Protein AF-K9P4G8-F1 (afdb_monomer_lite)

Structure (mmCIF, N/CA/C/O backbone):
data_AF-K9P4G8-F1
#
_entry.id   AF-K9P4G8-F1
#
loop_
_atom_site.group_PDB
_atom_site.id
_atom_site.type_symbol
_atom_site.label_atom_id
_atom_site.label_alt_id
_atom_site.label_comp_id
_atom_site.label_asym_id
_atom_site.label_entity_id
_atom_site.label_seq_id
_atom_site.pdbx_PDB_ins_code
_atom_site.Cartn_x
_atom_site.Cartn_y
_atom_site.Cartn_z
_atom_site.occupancy
_atom_site.B_iso_or_equiv
_atom_site.auth_seq_id
_atom_site.auth_comp_id
_atom_site.auth_asym_id
_atom_site.auth_atom_id
_atom_site.pdbx_PDB_model_num
ATOM 1 N N . MET A 1 1 ? 5.512 34.441 48.818 1.00 41.75 1 MET A N 1
ATOM 2 C CA . MET A 1 1 ? 4.670 34.665 47.628 1.00 41.75 1 MET A CA 1
ATOM 3 C C . MET A 1 1 ? 5.306 33.904 46.486 1.00 41.75 1 MET A C 1
ATOM 5 O O . MET A 1 1 ? 6.494 34.060 46.250 1.00 41.75 1 MET A O 1
ATOM 9 N N . THR A 1 2 ? 4.540 32.975 45.936 1.00 54.78 2 THR A N 1
ATOM 10 C CA . THR A 1 2 ? 4.864 32.065 44.836 1.00 54.78 2 THR A CA 1
ATOM 11 C C . THR A 1 2 ? 4.968 32.819 43.514 1.00 54.78 2 THR A C 1
ATOM 13 O O . THR A 1 2 ? 4.083 33.623 43.243 1.00 54.78 2 THR A O 1
ATOM 16 N N . ASP A 1 3 ? 5.937 32.483 42.666 1.00 40.62 3 ASP A N 1
ATOM 17 C CA . ASP A 1 3 ? 5.646 32.342 41.236 1.00 40.62 3 ASP A CA 1
ATOM 18 C C . ASP A 1 3 ? 6.563 31.274 40.628 1.00 40.62 3 ASP A C 1
ATOM 20 O O . ASP A 1 3 ? 7.780 31.429 40.511 1.00 40.62 3 ASP A O 1
ATOM 24 N N . SER A 1 4 ? 5.937 30.138 40.344 1.00 52.09 4 SER A N 1
ATOM 25 C CA . SER A 1 4 ? 6.472 29.034 39.572 1.00 52.09 4 SER A CA 1
ATOM 26 C C . SER A 1 4 ? 6.213 29.335 38.103 1.00 52.09 4 SER A C 1
ATOM 28 O O . SER A 1 4 ? 5.083 29.202 37.648 1.00 52.09 4 SER A O 1
ATOM 30 N N . SER A 1 5 ? 7.254 29.631 37.333 1.00 47.75 5 SER A N 1
ATOM 31 C CA . SER A 1 5 ? 7.179 29.581 35.871 1.00 47.75 5 SER A CA 1
ATOM 32 C C . SER A 1 5 ? 7.896 28.327 35.368 1.00 47.75 5 SER A C 1
ATOM 34 O O . SER A 1 5 ? 8.987 28.377 34.812 1.00 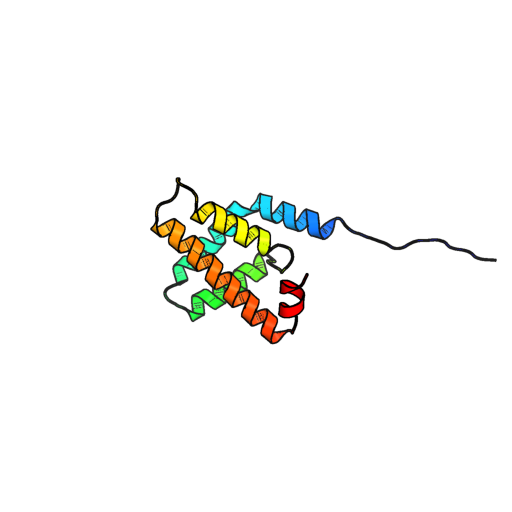47.75 5 SER A O 1
ATOM 36 N N . MET A 1 6 ? 7.274 27.172 35.617 1.00 51.28 6 MET A N 1
ATOM 37 C CA . MET A 1 6 ? 7.457 25.991 34.775 1.00 51.28 6 MET A CA 1
ATOM 38 C C . MET A 1 6 ? 6.573 26.191 33.544 1.00 51.28 6 MET A C 1
ATOM 40 O O . MET A 1 6 ? 5.363 26.348 33.687 1.00 51.28 6 MET A O 1
ATOM 44 N N . THR A 1 7 ? 7.155 26.152 32.348 1.00 54.56 7 THR A N 1
ATOM 45 C CA . THR A 1 7 ? 6.423 25.979 31.087 1.00 54.56 7 THR A CA 1
ATOM 46 C C . THR A 1 7 ? 6.537 24.523 30.606 1.00 54.56 7 THR A C 1
ATOM 48 O O . THR A 1 7 ? 7.626 24.051 30.285 1.00 54.56 7 THR A O 1
ATOM 51 N N . PRO A 1 8 ? 5.403 23.800 30.586 1.00 59.66 8 PRO A N 1
ATOM 52 C CA . PRO A 1 8 ? 5.167 22.465 30.066 1.00 59.66 8 PRO A CA 1
ATOM 53 C C . PRO A 1 8 ? 5.454 21.891 28.693 1.00 59.66 8 PRO A C 1
ATOM 55 O O . PRO A 1 8 ? 4.879 20.831 28.501 1.00 59.66 8 PRO A O 1
ATOM 58 N N . SER A 1 9 ? 6.059 22.498 27.671 1.00 45.94 9 SER A N 1
ATOM 59 C CA . SER A 1 9 ? 5.668 22.010 26.319 1.00 45.94 9 SER A CA 1
ATOM 60 C C . SER A 1 9 ? 6.647 22.394 25.211 1.00 45.94 9 SER A C 1
ATOM 62 O O . SER A 1 9 ? 7.042 23.547 25.132 1.00 45.94 9 SER A O 1
ATOM 64 N N . GLU A 1 10 ? 7.109 21.504 24.322 1.00 41.59 10 GLU A N 1
ATOM 65 C CA . GLU A 1 10 ? 6.445 20.343 23.699 1.00 41.59 10 GLU A CA 1
ATOM 66 C C . GLU A 1 10 ? 7.429 19.190 23.376 1.00 41.59 10 GLU A C 1
ATOM 68 O O . GLU A 1 10 ? 8.576 19.456 23.007 1.00 41.59 10 GLU A O 1
ATOM 73 N N . PRO A 1 11 ? 6.998 17.911 23.357 1.00 44.81 11 PRO A N 1
ATOM 74 C CA . PRO A 1 11 ? 7.744 16.849 22.689 1.00 44.81 11 PRO A CA 1
ATOM 75 C C . PRO A 1 11 ? 7.474 16.915 21.175 1.00 44.81 11 PRO A C 1
ATOM 77 O O . PRO A 1 11 ? 6.683 16.151 20.629 1.00 44.81 11 PRO A O 1
ATOM 80 N N . ARG A 1 12 ? 8.135 17.837 20.464 1.00 46.44 12 ARG A N 1
ATOM 81 C CA . ARG A 1 12 ? 8.052 17.949 18.987 1.00 46.44 12 ARG A CA 1
ATOM 82 C C . ARG A 1 12 ? 8.806 16.851 18.225 1.00 46.44 12 ARG A C 1
ATOM 84 O O . ARG A 1 12 ? 8.858 16.860 17.000 1.00 46.44 12 ARG A O 1
ATOM 91 N N . THR A 1 13 ? 9.402 15.904 18.934 1.00 45.06 13 THR A N 1
ATOM 92 C CA . THR A 1 13 ? 10.338 14.922 18.380 1.00 45.06 13 THR A CA 1
ATOM 93 C C . THR A 1 13 ? 9.671 13.619 17.946 1.00 45.06 13 THR A C 1
ATOM 95 O O . THR A 1 13 ? 10.182 12.957 17.048 1.00 45.06 13 THR A O 1
ATOM 98 N N . SER A 1 14 ? 8.521 13.249 18.519 1.00 46.94 14 SER A N 1
ATOM 99 C CA . SER A 1 14 ? 7.935 11.917 18.306 1.00 46.94 14 SER A CA 1
ATOM 100 C C . SER A 1 14 ? 7.403 11.700 16.886 1.00 46.94 14 SER A C 1
ATOM 102 O O . SER A 1 14 ? 7.660 10.652 16.306 1.00 46.94 14 SER A O 1
ATOM 104 N N . GLY A 1 15 ? 6.726 12.687 16.286 1.00 42.50 15 GLY A N 1
ATOM 105 C CA . GLY A 1 15 ? 6.182 12.556 14.925 1.00 42.50 15 GLY A CA 1
ATOM 106 C C . GLY A 1 15 ? 7.266 12.470 13.842 1.00 42.50 15 GLY A C 1
ATOM 107 O O . GLY A 1 15 ? 7.189 11.629 12.951 1.00 42.50 15 GLY A O 1
ATOM 108 N N . ALA A 1 16 ? 8.321 13.284 13.958 1.00 44.16 16 ALA A N 1
ATOM 109 C CA . ALA A 1 16 ? 9.439 13.288 13.012 1.00 44.16 16 ALA A CA 1
ATOM 110 C C . ALA A 1 16 ? 10.311 12.024 13.123 1.00 44.16 16 ALA A C 1
ATOM 112 O O . ALA A 1 16 ? 10.728 11.483 12.104 1.00 44.16 16 ALA A O 1
ATOM 113 N N . LEU A 1 17 ? 10.535 11.511 14.342 1.00 43.34 17 LEU A N 1
ATOM 114 C CA . LEU A 1 17 ? 11.247 10.245 14.566 1.00 43.34 17 LEU A CA 1
ATOM 115 C C . LEU A 1 17 ? 10.466 9.036 14.026 1.00 43.34 17 LEU A C 1
ATOM 117 O O . LEU A 1 17 ? 11.076 8.116 13.488 1.00 43.34 17 LEU A O 1
ATOM 121 N N . LEU A 1 18 ? 9.130 9.047 14.120 1.00 49.34 18 LEU A N 1
ATOM 122 C CA . LEU A 1 18 ? 8.276 7.994 13.556 1.00 49.34 18 LEU A CA 1
ATOM 123 C C . LEU A 1 18 ? 8.212 8.059 12.024 1.00 49.34 18 LEU A C 1
ATOM 125 O O . LEU A 1 18 ? 8.261 7.017 11.375 1.00 49.34 18 LEU A O 1
ATOM 129 N N . ALA A 1 19 ? 8.155 9.258 11.435 1.00 50.62 19 ALA A N 1
ATOM 130 C CA . ALA A 1 19 ? 8.241 9.436 9.985 1.00 50.62 19 ALA A CA 1
ATOM 131 C C . ALA A 1 19 ? 9.615 9.008 9.437 1.00 50.62 19 ALA A C 1
ATOM 133 O O . ALA A 1 19 ? 9.675 8.328 8.415 1.00 50.62 19 ALA A O 1
ATOM 134 N N . GLN A 1 20 ? 10.703 9.334 10.145 1.00 53.59 20 GLN A N 1
ATOM 135 C CA . GLN A 1 20 ? 12.057 8.910 9.785 1.00 53.59 20 GLN A CA 1
ATOM 136 C C . GLN A 1 20 ? 12.221 7.391 9.903 1.00 53.59 20 GLN A C 1
ATOM 138 O O . GLN A 1 20 ? 12.663 6.754 8.955 1.00 53.59 20 GLN A O 1
ATOM 143 N N . GLY A 1 21 ? 11.758 6.785 11.002 1.00 62.66 21 GLY A N 1
ATOM 144 C CA . GLY A 1 21 ? 11.766 5.331 11.166 1.00 62.66 21 GLY A CA 1
ATOM 145 C C . GLY A 1 21 ? 10.946 4.600 10.097 1.00 62.66 21 GLY A C 1
ATOM 146 O O . GLY A 1 21 ? 11.262 3.466 9.753 1.00 62.66 21 GLY A O 1
ATOM 147 N N . LEU A 1 22 ? 9.925 5.240 9.526 1.00 64.19 22 LEU A N 1
ATOM 148 C CA . LEU A 1 22 ? 9.125 4.674 8.442 1.00 64.19 22 LEU A CA 1
ATOM 149 C C . LEU A 1 22 ? 9.821 4.771 7.079 1.00 64.19 22 LEU A C 1
ATOM 151 O O . LEU A 1 22 ? 9.714 3.844 6.283 1.00 64.19 22 LEU A O 1
ATOM 155 N N . ILE A 1 23 ? 10.569 5.850 6.832 1.00 63.81 23 ILE A N 1
ATOM 156 C CA . ILE A 1 23 ? 11.450 5.981 5.661 1.00 63.81 23 ILE A CA 1
ATOM 157 C C . ILE A 1 23 ? 12.586 4.954 5.744 1.00 63.81 23 ILE A C 1
ATOM 159 O O . ILE A 1 23 ? 12.849 4.243 4.776 1.00 63.81 23 ILE A O 1
ATOM 163 N N . ASP A 1 24 ? 13.203 4.812 6.916 1.00 68.25 24 ASP A N 1
ATOM 164 C CA . ASP A 1 24 ? 14.316 3.886 7.137 1.00 68.25 24 ASP A CA 1
ATOM 165 C C . ASP A 1 24 ? 13.874 2.413 7.004 1.00 68.25 24 ASP A C 1
ATOM 167 O O . ASP A 1 24 ? 14.657 1.558 6.590 1.00 68.25 24 ASP A O 1
ATOM 171 N N . ASN A 1 25 ? 12.600 2.113 7.296 1.00 74.25 25 ASN A N 1
ATOM 172 C CA . ASN A 1 25 ? 12.005 0.775 7.177 1.00 74.25 25 ASN A CA 1
ATOM 173 C C . ASN A 1 25 ? 11.092 0.603 5.954 1.00 74.25 25 ASN A C 1
ATOM 175 O O . ASN A 1 25 ? 10.416 -0.422 5.827 1.00 74.25 25 ASN A O 1
ATOM 179 N N . LEU A 1 26 ? 11.076 1.570 5.034 1.00 76.12 26 LEU A N 1
ATOM 180 C CA . LEU A 1 26 ? 10.205 1.553 3.860 1.00 76.12 26 LEU A CA 1
ATOM 181 C C . LEU A 1 26 ? 10.332 0.250 3.047 1.00 76.12 26 LEU A C 1
ATOM 183 O O . LEU A 1 26 ? 9.290 -0.303 2.691 1.00 76.12 26 LEU A O 1
ATOM 187 N N . PRO A 1 27 ? 11.539 -0.314 2.808 1.00 79.44 27 PRO A N 1
ATOM 188 C CA . PRO A 1 27 ? 11.673 -1.588 2.098 1.00 79.44 27 PRO A CA 1
ATOM 189 C C . PRO A 1 27 ? 10.930 -2.744 2.783 1.00 79.44 27 PRO A C 1
ATOM 191 O O . PRO A 1 27 ? 10.190 -3.473 2.129 1.00 79.44 27 PRO A O 1
ATOM 194 N N . VAL A 1 28 ? 11.052 -2.860 4.110 1.00 81.06 28 VAL A N 1
ATOM 195 C CA . VAL A 1 28 ? 10.388 -3.908 4.907 1.00 81.06 28 VAL A CA 1
ATOM 196 C C . VAL A 1 28 ? 8.869 -3.744 4.864 1.00 81.06 28 VAL A C 1
ATOM 198 O O . VAL A 1 28 ? 8.132 -4.719 4.723 1.00 81.06 28 VAL A O 1
ATOM 201 N N . ILE A 1 29 ? 8.390 -2.501 4.940 1.00 79.75 29 ILE A N 1
ATOM 202 C CA . ILE A 1 29 ? 6.963 -2.177 4.837 1.00 79.75 29 ILE A CA 1
ATOM 203 C C . ILE A 1 29 ? 6.426 -2.565 3.459 1.00 79.75 29 ILE A C 1
ATOM 205 O O . ILE A 1 29 ? 5.378 -3.202 3.359 1.00 79.75 29 ILE A O 1
ATOM 209 N N . ILE A 1 30 ? 7.150 -2.212 2.396 1.00 81.31 30 ILE A N 1
ATOM 210 C CA . ILE A 1 30 ? 6.776 -2.541 1.020 1.00 81.31 30 ILE A CA 1
ATOM 211 C C . ILE A 1 30 ? 6.721 -4.054 0.819 1.00 81.31 30 ILE A C 1
ATOM 213 O O . ILE A 1 30 ? 5.762 -4.545 0.226 1.00 81.31 30 ILE A O 1
ATOM 217 N N . ASP A 1 31 ? 7.698 -4.803 1.326 1.00 84.00 31 ASP A N 1
ATOM 218 C CA . ASP A 1 31 ? 7.704 -6.259 1.196 1.00 84.00 31 ASP A CA 1
ATOM 219 C C . ASP A 1 31 ? 6.541 -6.901 1.963 1.00 84.00 31 ASP A C 1
ATOM 221 O O . ASP A 1 31 ? 5.813 -7.720 1.397 1.00 84.00 31 ASP A O 1
ATOM 225 N N . GLY A 1 32 ? 6.248 -6.432 3.180 1.00 83.56 32 GLY A N 1
ATOM 226 C CA . GLY A 1 32 ? 5.061 -6.863 3.924 1.00 83.56 32 GLY A CA 1
ATOM 227 C C . GLY A 1 32 ? 3.741 -6.551 3.203 1.00 83.56 32 GLY A C 1
ATOM 228 O O . GLY A 1 32 ? 2.783 -7.321 3.294 1.00 83.56 32 GLY A O 1
ATOM 229 N N . LEU A 1 33 ? 3.672 -5.452 2.445 1.00 84.38 33 LEU A N 1
ATOM 230 C CA . LEU A 1 33 ? 2.511 -5.125 1.613 1.00 84.38 33 LEU A CA 1
ATOM 231 C C . LEU A 1 33 ? 2.414 -6.021 0.369 1.00 84.38 33 LEU A C 1
ATOM 233 O O . LEU A 1 33 ? 1.309 -6.430 0.006 1.00 84.38 33 LEU A O 1
ATOM 237 N N . LYS A 1 34 ? 3.536 -6.374 -0.270 1.00 85.56 34 LYS A N 1
ATOM 238 C CA . LYS A 1 34 ? 3.554 -7.324 -1.400 1.00 85.56 34 LYS A CA 1
ATOM 239 C C . LYS A 1 34 ? 3.007 -8.691 -0.993 1.00 85.56 34 LYS A C 1
ATOM 241 O O . LYS A 1 34 ? 2.218 -9.274 -1.737 1.00 85.56 34 LYS A O 1
ATOM 246 N N . GLU A 1 35 ? 3.365 -9.175 0.196 1.00 87.69 35 GLU A N 1
ATOM 247 C CA . GLU A 1 35 ? 2.813 -10.419 0.750 1.00 87.69 35 GLU A CA 1
ATOM 248 C C . GLU A 1 35 ? 1.287 -10.351 0.879 1.00 87.69 35 GLU A C 1
ATOM 250 O O . GLU A 1 35 ? 0.580 -11.274 0.473 1.00 87.69 35 GLU A O 1
ATOM 255 N N . VAL A 1 36 ? 0.757 -9.230 1.377 1.00 87.69 36 VAL A N 1
ATOM 256 C CA . VAL A 1 36 ? -0.693 -9.007 1.469 1.00 87.69 36 VAL A CA 1
ATOM 257 C C . VAL A 1 36 ? -1.334 -8.974 0.079 1.00 87.69 36 VAL A C 1
ATOM 259 O O . VAL A 1 36 ? -2.396 -9.562 -0.129 1.00 87.69 36 VAL A O 1
ATOM 262 N N . TYR A 1 37 ? -0.686 -8.347 -0.903 1.00 87.06 37 TYR A N 1
ATOM 263 C CA . TYR A 1 37 ? -1.178 -8.258 -2.280 1.00 87.06 37 TYR A CA 1
ATOM 264 C C . TYR A 1 37 ? -1.274 -9.612 -2.998 1.00 87.06 37 TYR A C 1
ATOM 266 O O . TYR A 1 37 ? -2.072 -9.766 -3.930 1.00 87.06 37 TYR A O 1
ATOM 274 N N . ALA A 1 38 ? -0.579 -10.649 -2.524 1.00 88.81 38 ALA A N 1
ATOM 275 C CA . ALA A 1 38 ? -0.811 -12.017 -2.992 1.00 88.81 38 ALA A CA 1
ATOM 276 C C . ALA A 1 38 ? -2.280 -12.460 -2.801 1.00 88.81 38 ALA A C 1
ATOM 278 O O . ALA A 1 38 ? -2.786 -13.294 -3.554 1.00 88.81 38 ALA A O 1
ATOM 279 N N . LEU A 1 39 ? -3.000 -11.854 -1.849 1.00 88.38 39 LEU A N 1
ATOM 280 C CA . LEU A 1 39 ? -4.413 -12.116 -1.578 1.00 88.38 39 LEU A CA 1
ATOM 281 C C . LEU A 1 39 ? -5.383 -11.280 -2.427 1.00 88.38 39 LEU A C 1
ATOM 283 O O . LEU A 1 39 ? -6.589 -11.463 -2.278 1.00 88.38 39 LEU A O 1
ATOM 287 N N . ARG A 1 40 ? -4.913 -10.399 -3.327 1.00 86.00 40 ARG A N 1
ATOM 288 C CA . ARG A 1 40 ? -5.741 -9.415 -4.067 1.00 86.00 40 ARG A CA 1
ATOM 289 C C . ARG A 1 40 ? -6.978 -9.987 -4.766 1.00 86.00 40 ARG A C 1
ATOM 291 O O . ARG A 1 40 ? -8.003 -9.321 -4.873 1.00 86.00 40 ARG A O 1
ATOM 298 N N . THR A 1 41 ? -6.909 -11.238 -5.223 1.00 89.38 41 THR A N 1
ATOM 299 C CA . THR A 1 41 ? -8.026 -11.924 -5.895 1.00 89.38 41 THR A CA 1
ATOM 300 C C . THR A 1 41 ? -9.180 -12.235 -4.937 1.00 89.38 41 THR A C 1
ATOM 302 O O . THR A 1 41 ? -10.324 -12.389 -5.362 1.00 89.38 41 THR A O 1
ATOM 305 N N . LYS A 1 42 ? -8.910 -12.267 -3.628 1.00 88.88 42 LYS A N 1
ATOM 306 C CA . LYS A 1 42 ? -9.865 -12.498 -2.542 1.00 88.88 42 LYS A CA 1
ATOM 307 C C . LYS A 1 42 ? -10.186 -11.175 -1.846 1.00 88.88 42 LYS A C 1
ATOM 309 O O . LYS A 1 42 ? -9.774 -10.958 -0.711 1.00 88.88 42 LYS A O 1
ATOM 314 N N . LYS A 1 43 ? -10.944 -10.301 -2.521 1.00 83.38 43 LYS A N 1
ATOM 315 C CA . LYS A 1 43 ? -11.237 -8.906 -2.113 1.00 83.38 43 LYS A CA 1
ATOM 316 C C . LYS A 1 43 ? -11.398 -8.682 -0.598 1.00 83.38 43 LYS A C 1
ATOM 318 O O . LYS A 1 43 ? -10.707 -7.835 -0.048 1.00 83.38 43 LYS A O 1
ATOM 323 N N . GLN A 1 44 ? -12.267 -9.437 0.084 1.00 83.69 44 GLN A N 1
ATOM 324 C CA . GLN A 1 44 ? -12.478 -9.281 1.535 1.00 83.69 44 GLN A CA 1
ATOM 325 C C . GLN A 1 44 ? -11.255 -9.686 2.370 1.00 83.69 44 GLN A C 1
ATOM 327 O O . GLN A 1 44 ? -10.866 -8.953 3.273 1.00 83.69 44 GLN A O 1
ATOM 332 N N . ALA A 1 45 ? -10.628 -10.825 2.059 1.00 87.12 45 ALA A N 1
ATOM 333 C CA . ALA A 1 45 ? -9.434 -11.288 2.767 1.00 87.12 45 ALA A CA 1
ATOM 334 C C . ALA A 1 45 ? -8.250 -10.335 2.555 1.00 87.12 45 ALA A C 1
ATOM 336 O O . ALA A 1 45 ? -7.512 -10.057 3.493 1.00 87.12 45 ALA A O 1
ATOM 337 N N . PHE A 1 46 ? -8.112 -9.796 1.342 1.00 87.81 46 PHE A N 1
ATOM 338 C CA . PHE A 1 46 ? -7.128 -8.771 1.024 1.00 87.81 46 PHE A CA 1
ATOM 339 C C . PHE A 1 46 ? -7.340 -7.501 1.852 1.00 87.81 46 PHE A C 1
ATOM 341 O O . PHE A 1 46 ? -6.407 -7.047 2.502 1.00 87.81 46 PHE A O 1
ATOM 348 N N . GLN A 1 47 ? -8.564 -6.967 1.888 1.00 85.81 47 GLN A N 1
ATOM 349 C CA . GLN A 1 47 ? -8.880 -5.765 2.668 1.00 85.81 47 GLN A CA 1
ATOM 350 C C . GLN A 1 47 ? -8.628 -5.971 4.168 1.00 85.81 47 GLN A C 1
ATOM 352 O O . GLN A 1 47 ? -7.993 -5.134 4.805 1.00 85.81 47 GLN A O 1
ATOM 357 N N . ALA A 1 48 ? -9.040 -7.114 4.725 1.00 87.56 48 ALA A N 1
ATOM 358 C CA . ALA A 1 48 ? -8.796 -7.439 6.130 1.00 87.56 48 ALA A CA 1
ATOM 359 C C . ALA A 1 48 ? -7.296 -7.578 6.451 1.00 87.56 48 ALA A C 1
ATOM 361 O O . ALA A 1 48 ? -6.819 -7.029 7.445 1.00 87.56 48 ALA A O 1
ATOM 362 N N . ALA A 1 49 ? -6.535 -8.269 5.596 1.00 87.06 49 ALA A N 1
ATOM 363 C CA . ALA A 1 49 ? -5.093 -8.431 5.766 1.00 87.06 49 ALA A CA 1
ATOM 364 C C . ALA A 1 49 ? -4.343 -7.097 5.616 1.00 87.06 49 ALA A C 1
ATOM 366 O O . ALA A 1 49 ? -3.452 -6.805 6.411 1.00 87.06 49 ALA A O 1
ATOM 367 N N . LEU A 1 50 ? -4.744 -6.258 4.655 1.00 87.88 50 LEU A N 1
ATOM 368 C CA . LEU A 1 50 ? -4.196 -4.915 4.464 1.00 87.88 50 LEU A CA 1
ATOM 369 C C . LEU A 1 50 ? -4.464 -4.038 5.689 1.00 87.88 50 LEU A C 1
ATOM 371 O O . LEU A 1 50 ? -3.558 -3.374 6.186 1.00 87.88 50 LEU A O 1
ATOM 375 N N . GLN A 1 51 ? -5.680 -4.099 6.233 1.00 87.12 51 GLN A N 1
ATOM 376 C CA . GLN A 1 51 ? -6.043 -3.382 7.449 1.00 87.12 51 GLN A CA 1
ATOM 377 C C . GLN A 1 51 ? -5.215 -3.825 8.662 1.00 87.12 51 GLN A C 1
ATOM 379 O O . GLN A 1 51 ? -4.736 -2.962 9.403 1.00 87.12 51 GLN A O 1
ATOM 384 N N . SER A 1 52 ? -5.052 -5.140 8.862 1.00 85.31 52 SER A N 1
ATOM 385 C CA . SER A 1 52 ? -4.232 -5.704 9.948 1.00 85.31 52 SER A CA 1
ATOM 386 C C . SER A 1 52 ? -2.785 -5.258 9.813 1.00 85.31 52 SER A C 1
ATOM 388 O O . SER A 1 52 ? -2.213 -4.717 10.756 1.00 85.31 52 SER A O 1
ATOM 390 N N . ARG A 1 53 ? -2.216 -5.378 8.609 1.00 84.44 53 ARG A N 1
ATOM 391 C CA . ARG A 1 53 ? -0.825 -5.012 8.354 1.00 84.44 53 ARG A CA 1
ATOM 392 C C . ARG A 1 53 ? -0.575 -3.523 8.580 1.00 84.44 53 ARG A C 1
ATOM 394 O O . ARG A 1 53 ? 0.407 -3.165 9.219 1.00 84.44 53 ARG A O 1
ATOM 401 N N . CYS A 1 54 ? -1.473 -2.649 8.124 1.00 84.06 54 CYS A N 1
ATOM 402 C CA . CYS A 1 54 ? -1.377 -1.218 8.415 1.00 84.06 54 CYS A CA 1
ATOM 403 C C . CYS A 1 54 ? -1.458 -0.920 9.920 1.00 84.06 54 CYS A C 1
ATOM 405 O O . CYS A 1 54 ? -0.795 0.002 10.380 1.00 84.06 54 CYS A O 1
ATOM 407 N N . ALA A 1 55 ? -2.248 -1.675 10.691 1.00 83.56 55 ALA A N 1
ATOM 408 C CA . ALA A 1 55 ? -2.323 -1.509 12.142 1.00 83.56 55 ALA A CA 1
ATOM 409 C C . ALA A 1 55 ? -1.042 -1.987 12.852 1.00 83.56 55 ALA A C 1
ATOM 411 O O . ALA A 1 55 ? -0.525 -1.273 13.707 1.00 83.56 55 ALA A O 1
ATOM 412 N N . GLU A 1 56 ? -0.504 -3.147 12.464 1.00 81.19 56 GLU A N 1
ATOM 413 C CA . GLU A 1 56 ? 0.762 -3.693 12.980 1.00 81.19 56 GLU A CA 1
ATOM 414 C C . GLU A 1 56 ? 1.938 -2.747 12.727 1.00 81.19 56 GLU A C 1
ATOM 416 O O . GLU A 1 56 ? 2.749 -2.505 13.616 1.00 81.19 56 GLU A O 1
ATOM 421 N N . LEU A 1 57 ? 1.993 -2.170 11.525 1.00 79.00 57 LEU A N 1
ATOM 422 C CA . LEU A 1 57 ? 3.009 -1.198 11.122 1.00 79.00 57 LEU A CA 1
ATOM 423 C C . LEU A 1 57 ? 2.718 0.225 11.626 1.00 79.00 57 LEU A C 1
ATOM 425 O O . LEU A 1 57 ? 3.455 1.151 11.298 1.00 79.00 57 LEU A O 1
ATOM 429 N N . GLN A 1 58 ? 1.637 0.412 12.393 1.00 78.62 58 GLN A N 1
ATOM 430 C CA . GLN A 1 58 ? 1.204 1.703 12.934 1.00 78.62 58 GLN A CA 1
ATOM 431 C C . GLN A 1 58 ? 1.094 2.807 11.865 1.00 78.62 58 GLN A C 1
ATOM 433 O O . GLN A 1 58 ? 1.394 3.981 12.112 1.00 78.62 58 GLN A O 1
ATOM 438 N N . ILE A 1 59 ? 0.634 2.438 10.666 1.00 81.12 59 ILE A N 1
ATOM 439 C CA . ILE A 1 59 ? 0.369 3.391 9.589 1.00 81.12 59 ILE A CA 1
ATOM 440 C C . ILE A 1 59 ? -0.830 4.253 9.993 1.00 81.12 59 ILE A C 1
ATOM 442 O O . ILE A 1 59 ? -1.932 3.754 10.244 1.00 81.12 59 ILE A O 1
ATOM 446 N N . ASN A 1 60 ? -0.608 5.558 10.057 1.00 77.19 60 ASN A N 1
ATOM 447 C CA . ASN A 1 60 ? -1.562 6.574 10.474 1.00 77.19 60 ASN A CA 1
ATOM 448 C C . ASN A 1 60 ? -1.481 7.785 9.531 1.00 77.19 60 ASN A C 1
ATOM 450 O O . ASN A 1 60 ? -0.686 7.807 8.595 1.00 77.19 60 ASN A O 1
ATOM 454 N N . SER A 1 61 ? -2.305 8.804 9.764 1.00 74.56 61 SER A N 1
ATOM 455 C CA . SER A 1 61 ? -2.343 10.008 8.925 1.00 74.56 61 SER A CA 1
ATOM 456 C C . SER A 1 61 ? -0.983 10.698 8.765 1.00 74.56 61 SER A C 1
ATOM 458 O O . SER A 1 61 ? -0.678 11.196 7.686 1.00 74.56 61 SER A O 1
ATOM 460 N N . GLN A 1 62 ? -0.139 10.697 9.797 1.00 75.31 62 GLN A N 1
ATOM 461 C CA . GLN A 1 62 ? 1.147 11.398 9.783 1.00 75.31 62 GLN A CA 1
ATO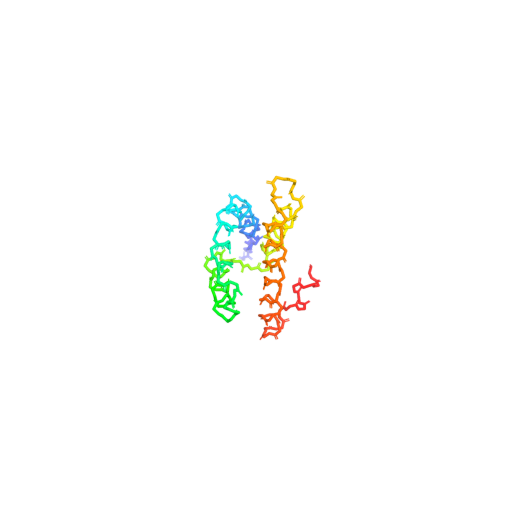M 462 C C . GLN A 1 62 ? 2.180 10.730 8.870 1.00 75.31 62 GLN A C 1
ATOM 464 O O . GLN A 1 62 ? 3.068 11.408 8.365 1.00 75.31 62 GLN A O 1
ATOM 469 N N . ASN A 1 63 ? 2.085 9.412 8.667 1.00 75.94 63 ASN A N 1
ATOM 470 C CA . ASN A 1 63 ? 3.071 8.643 7.902 1.00 75.94 63 ASN A CA 1
ATOM 471 C C . ASN A 1 63 ? 2.513 8.004 6.616 1.00 75.94 63 ASN A C 1
ATOM 473 O O . ASN A 1 63 ? 3.275 7.500 5.789 1.00 75.94 63 ASN A O 1
ATOM 477 N N . PHE A 1 64 ? 1.197 8.073 6.412 1.00 83.50 64 PHE A N 1
ATOM 478 C CA . PHE A 1 64 ? 0.522 7.574 5.220 1.00 83.50 64 PHE A CA 1
ATOM 479 C C . PHE A 1 64 ? 1.033 8.231 3.933 1.00 83.50 64 PHE A C 1
ATOM 481 O O . PHE A 1 64 ? 1.248 7.545 2.934 1.00 83.50 64 PHE A O 1
ATOM 488 N N . SER A 1 65 ? 1.262 9.547 3.956 1.00 84.38 65 SER A N 1
ATOM 489 C CA . SER A 1 65 ? 1.773 10.298 2.803 1.00 84.38 65 SER A CA 1
ATOM 490 C C . SER A 1 65 ? 3.140 9.783 2.349 1.00 84.38 65 SER A C 1
ATOM 492 O O . SER A 1 65 ? 3.321 9.527 1.160 1.00 84.38 65 SER A O 1
ATOM 494 N N . SER A 1 66 ? 4.061 9.533 3.285 1.00 83.38 66 SER A N 1
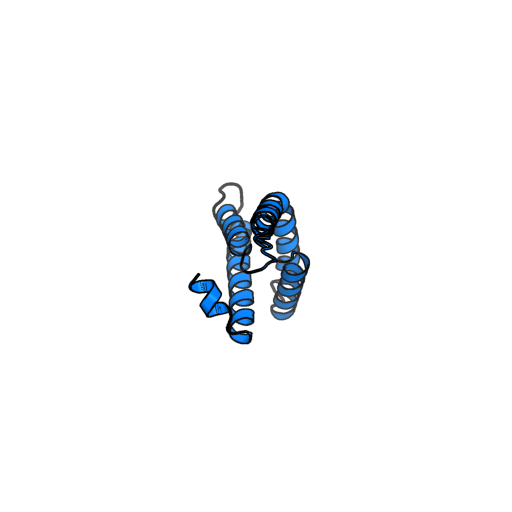ATOM 495 C CA . SER A 1 66 ? 5.384 8.964 3.000 1.00 83.38 66 SER A CA 1
ATOM 496 C C . SER A 1 66 ? 5.294 7.563 2.393 1.00 83.38 66 SER A C 1
ATOM 498 O O . SER A 1 66 ? 6.000 7.258 1.432 1.00 83.38 66 SER A O 1
ATOM 500 N N . LEU A 1 67 ? 4.387 6.717 2.896 1.00 85.31 67 LEU A N 1
ATOM 501 C CA . LEU A 1 67 ? 4.149 5.386 2.330 1.00 85.31 67 LEU A CA 1
ATOM 502 C C . LEU A 1 67 ? 3.623 5.466 0.888 1.00 85.31 67 LEU A C 1
ATOM 504 O O . LEU A 1 67 ? 4.132 4.784 -0.005 1.00 85.31 67 LEU A O 1
ATOM 508 N N . VAL A 1 68 ? 2.618 6.311 0.644 1.00 88.69 68 VAL A N 1
ATOM 509 C CA . VAL A 1 68 ? 2.051 6.517 -0.698 1.00 88.69 68 VAL A CA 1
ATOM 510 C C . VAL A 1 68 ? 3.096 7.087 -1.651 1.00 88.69 68 VAL A C 1
ATOM 512 O O . VAL A 1 68 ? 3.169 6.653 -2.803 1.00 88.69 68 VAL A O 1
ATOM 515 N N . GLN A 1 69 ? 3.923 8.023 -1.187 1.00 87.44 69 GLN A N 1
ATOM 516 C CA . GLN A 1 69 ? 5.005 8.590 -1.981 1.00 87.44 69 GLN A CA 1
ATOM 517 C C . GLN A 1 69 ? 6.027 7.518 -2.372 1.00 87.44 69 GLN A C 1
ATOM 519 O O . GLN A 1 69 ? 6.319 7.378 -3.559 1.00 87.44 69 GLN A O 1
ATOM 524 N N . GLY A 1 70 ? 6.477 6.694 -1.424 1.00 87.81 70 GLY A N 1
ATOM 525 C CA . GLY A 1 70 ? 7.393 5.586 -1.693 1.00 87.81 70 GLY A CA 1
ATOM 526 C C . GLY A 1 70 ? 6.863 4.600 -2.735 1.00 87.81 70 GLY A C 1
ATOM 527 O O . GLY A 1 70 ? 7.544 4.266 -3.705 1.00 87.81 70 GLY A O 1
ATOM 528 N N . LEU A 1 71 ? 5.601 4.182 -2.596 1.00 89.06 71 LEU A N 1
ATOM 529 C CA . LEU A 1 71 ? 4.942 3.325 -3.588 1.00 89.06 71 LEU A CA 1
ATOM 530 C C . LEU A 1 71 ? 4.803 4.022 -4.951 1.00 89.06 71 LEU A C 1
ATOM 532 O O . LEU A 1 71 ? 4.913 3.378 -5.996 1.00 89.06 71 LEU A O 1
ATOM 536 N N . THR A 1 72 ? 4.573 5.336 -4.958 1.00 89.88 72 THR A N 1
ATOM 537 C CA . THR A 1 72 ? 4.445 6.126 -6.189 1.00 89.88 72 THR A CA 1
ATOM 538 C C . THR A 1 72 ? 5.773 6.201 -6.931 1.00 89.88 72 THR A C 1
ATOM 540 O O . THR A 1 72 ? 5.797 6.005 -8.146 1.00 89.88 72 THR A O 1
ATOM 543 N N . GLU A 1 73 ? 6.872 6.447 -6.224 1.00 90.31 73 GLU A N 1
ATOM 544 C CA . GLU A 1 73 ? 8.222 6.460 -6.789 1.00 90.31 73 GLU A CA 1
ATOM 545 C C . GLU A 1 73 ? 8.581 5.091 -7.375 1.00 90.31 73 GLU A C 1
ATOM 547 O O . GLU A 1 73 ? 8.993 5.002 -8.532 1.00 90.31 73 GLU A O 1
ATOM 552 N N . LEU A 1 74 ? 8.292 4.007 -6.650 1.00 88.38 74 LEU A N 1
ATOM 553 C CA . LEU A 1 74 ? 8.491 2.645 -7.150 1.00 88.38 74 LEU A CA 1
ATOM 554 C C . LEU A 1 74 ? 7.639 2.328 -8.381 1.00 88.38 74 LEU A C 1
ATOM 556 O O . LEU A 1 74 ? 8.115 1.680 -9.310 1.00 88.38 74 LEU A O 1
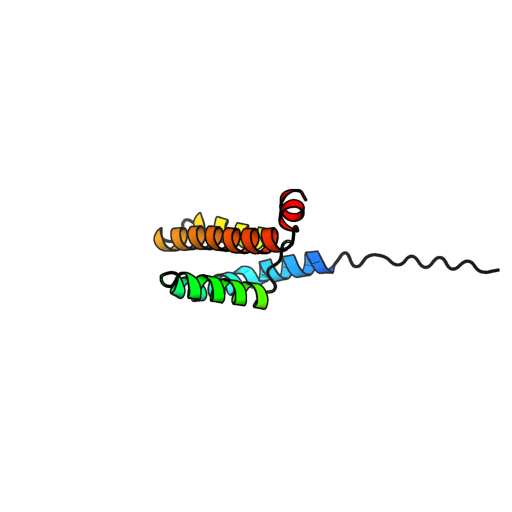ATOM 560 N N . SER A 1 75 ? 6.405 2.833 -8.444 1.00 89.75 75 SER A N 1
ATOM 561 C CA . SER A 1 75 ? 5.536 2.658 -9.616 1.00 89.75 75 SER A CA 1
ATOM 562 C C . SER A 1 75 ? 6.027 3.382 -10.877 1.00 89.75 75 SER A C 1
ATOM 564 O O . SER A 1 75 ? 5.540 3.097 -11.973 1.00 89.75 75 SER A O 1
ATOM 566 N N . LYS A 1 76 ? 6.968 4.320 -10.721 1.00 90.88 76 LYS A N 1
ATOM 567 C CA . LYS A 1 76 ? 7.594 5.100 -11.796 1.00 90.88 76 LYS A CA 1
ATOM 568 C C . LYS A 1 76 ? 9.035 4.666 -12.075 1.00 90.88 76 LYS A C 1
ATOM 570 O O . LYS A 1 76 ? 9.634 5.181 -13.008 1.00 90.88 76 LYS A O 1
ATOM 575 N N . SER A 1 77 ? 9.587 3.751 -11.279 1.00 88.94 77 SER A N 1
ATOM 576 C CA . SER A 1 77 ? 10.970 3.301 -11.412 1.00 88.94 77 SER A CA 1
ATOM 577 C C . SER A 1 77 ? 11.175 2.507 -12.699 1.00 88.94 77 SER A C 1
ATOM 579 O O . SER A 1 77 ? 10.476 1.523 -12.944 1.00 88.94 77 SER A O 1
ATOM 581 N N . ASP A 1 78 ? 12.179 2.882 -13.488 1.00 79.12 78 ASP A N 1
ATOM 582 C CA . ASP A 1 78 ? 12.558 2.171 -14.716 1.00 79.12 78 ASP A CA 1
ATOM 583 C C . ASP A 1 78 ? 13.121 0.764 -14.447 1.00 79.12 78 ASP A C 1
ATOM 585 O O . ASP A 1 78 ? 13.195 -0.059 -15.355 1.00 79.12 78 ASP A O 1
ATOM 589 N N . GLY A 1 79 ? 13.485 0.460 -13.196 1.00 79.44 79 GLY A N 1
ATOM 590 C CA . GLY A 1 79 ? 14.033 -0.838 -12.792 1.00 79.44 79 GLY A CA 1
ATOM 591 C C . GLY A 1 79 ? 12.993 -1.927 -12.505 1.00 79.44 79 GLY A C 1
ATOM 592 O O . GLY A 1 79 ? 13.376 -3.032 -12.135 1.00 79.44 79 GLY A O 1
ATOM 593 N N . SER A 1 80 ? 11.694 -1.634 -12.612 1.00 85.12 80 SER A N 1
ATOM 594 C CA . SER A 1 80 ? 10.604 -2.596 -12.374 1.00 85.12 80 SER A CA 1
ATOM 595 C C . SER A 1 80 ? 9.798 -2.857 -13.647 1.00 85.12 80 SER A C 1
ATOM 597 O O . SER A 1 80 ? 9.601 -1.951 -14.457 1.00 85.12 80 SER A O 1
ATOM 599 N N . ASP A 1 81 ? 9.294 -4.080 -13.813 1.00 89.88 81 ASP A N 1
ATOM 600 C CA . ASP A 1 81 ? 8.369 -4.410 -14.901 1.00 89.88 81 ASP A CA 1
ATOM 601 C C . ASP A 1 81 ? 6.981 -3.760 -14.714 1.00 89.88 81 ASP A C 1
ATOM 603 O O . ASP A 1 81 ? 6.629 -3.246 -13.645 1.00 89.88 81 ASP A O 1
ATOM 607 N N . GLU A 1 82 ? 6.174 -3.757 -15.778 1.00 90.00 82 GLU A N 1
ATOM 608 C CA . GLU A 1 82 ? 4.854 -3.114 -15.762 1.00 90.00 82 GLU A CA 1
ATOM 609 C C . GLU A 1 82 ? 3.846 -3.791 -14.828 1.00 90.00 82 GLU A C 1
ATOM 611 O O . GLU A 1 82 ? 2.963 -3.111 -14.300 1.00 90.00 82 GLU A O 1
ATOM 616 N N . GLU A 1 83 ? 3.983 -5.094 -14.572 1.00 88.00 83 GLU A N 1
ATOM 617 C CA . GLU A 1 83 ? 3.122 -5.815 -13.629 1.00 88.00 83 GLU A CA 1
ATOM 618 C C . GLU A 1 83 ? 3.399 -5.360 -12.191 1.00 88.00 83 GLU A C 1
ATOM 620 O O . GLU A 1 83 ? 2.482 -5.014 -11.442 1.00 88.00 83 GLU A O 1
ATOM 625 N N . THR A 1 84 ? 4.674 -5.253 -11.832 1.00 87.44 84 THR A N 1
ATOM 626 C CA . THR A 1 84 ? 5.153 -4.772 -10.538 1.00 87.44 84 THR A CA 1
ATOM 627 C C . THR A 1 84 ? 4.758 -3.312 -10.321 1.00 87.44 84 THR A C 1
ATOM 629 O O . THR A 1 84 ? 4.248 -2.947 -9.258 1.00 87.44 84 THR A O 1
ATOM 632 N N . LYS A 1 85 ? 4.894 -2.461 -11.346 1.00 90.75 85 LYS A N 1
ATOM 633 C CA . LYS A 1 85 ? 4.410 -1.073 -11.282 1.00 90.75 85 LYS A CA 1
ATOM 634 C C . LYS A 1 85 ? 2.891 -1.002 -11.125 1.00 90.75 85 LYS A C 1
ATOM 636 O O . LYS A 1 85 ? 2.393 -0.169 -10.365 1.00 90.75 85 LYS A O 1
ATOM 641 N N . ALA A 1 86 ? 2.140 -1.855 -11.827 1.00 90.50 86 ALA A N 1
ATOM 642 C CA . ALA A 1 86 ? 0.686 -1.929 -11.696 1.00 90.50 86 ALA A CA 1
ATOM 643 C C . ALA A 1 86 ? 0.268 -2.340 -10.281 1.00 90.50 86 ALA A C 1
ATOM 645 O O . ALA A 1 86 ? -0.603 -1.686 -9.707 1.00 90.50 86 ALA A O 1
ATOM 646 N N . MET A 1 87 ? 0.955 -3.320 -9.689 1.00 91.50 87 MET A N 1
ATOM 647 C CA . MET A 1 87 ? 0.768 -3.710 -8.293 1.00 91.50 87 MET A CA 1
ATOM 648 C C . MET A 1 87 ? 0.929 -2.520 -7.344 1.00 91.50 87 MET A C 1
ATOM 650 O O . MET A 1 87 ? 0.051 -2.294 -6.514 1.00 91.50 87 MET A O 1
ATOM 654 N N . TYR A 1 88 ? 1.999 -1.725 -7.464 1.00 91.25 88 TYR A N 1
ATOM 655 C CA . TYR A 1 88 ? 2.174 -0.553 -6.597 1.00 91.25 88 TYR A CA 1
ATOM 656 C C . TYR A 1 88 ? 1.024 0.453 -6.750 1.00 91.25 88 TYR A C 1
ATOM 658 O O . TYR A 1 88 ? 0.502 0.948 -5.752 1.00 91.25 88 TYR A O 1
ATOM 666 N N . ARG A 1 89 ? 0.555 0.700 -7.983 1.00 92.88 89 ARG A N 1
ATOM 667 C CA . ARG A 1 89 ? -0.601 1.580 -8.246 1.00 92.88 89 ARG A CA 1
ATOM 668 C C . ARG A 1 89 ? -1.899 1.041 -7.640 1.00 92.88 89 ARG A C 1
ATOM 670 O O . ARG A 1 89 ? -2.706 1.819 -7.136 1.00 92.88 89 ARG A O 1
ATOM 677 N N . GLU A 1 90 ? -2.134 -0.266 -7.695 1.00 91.75 90 GLU A N 1
ATOM 678 C CA . GLU A 1 90 ? -3.301 -0.905 -7.070 1.00 91.75 90 GLU A CA 1
ATOM 679 C C . GLU A 1 90 ? -3.231 -0.888 -5.540 1.00 91.75 90 GLU A C 1
ATOM 681 O O . GLU A 1 90 ? -4.243 -0.629 -4.881 1.00 91.75 90 GLU A O 1
ATOM 686 N N . MET A 1 91 ? -2.038 -1.083 -4.976 1.00 90.31 91 MET A N 1
ATOM 687 C CA . MET A 1 91 ? -1.795 -0.962 -3.540 1.00 90.31 91 MET A CA 1
ATOM 688 C C . MET A 1 91 ? -2.132 0.445 -3.044 1.00 90.31 91 MET A C 1
ATOM 690 O O . MET A 1 91 ? -2.867 0.586 -2.072 1.00 90.31 91 MET A O 1
ATOM 694 N N . ILE A 1 92 ? -1.664 1.482 -3.753 1.00 92.31 92 ILE A N 1
ATOM 695 C CA . ILE A 1 92 ? -1.967 2.886 -3.441 1.00 92.31 92 ILE A CA 1
ATOM 696 C C . ILE A 1 92 ? -3.482 3.113 -3.406 1.00 92.31 92 ILE A C 1
ATOM 698 O O . ILE A 1 92 ? -3.990 3.663 -2.433 1.00 92.31 92 ILE A O 1
ATOM 702 N N . ARG A 1 93 ? -4.223 2.652 -4.424 1.00 92.06 93 ARG A N 1
ATOM 703 C CA . ARG A 1 93 ? -5.693 2.785 -4.454 1.00 92.06 93 ARG A CA 1
ATOM 704 C C . ARG A 1 93 ? -6.354 2.101 -3.259 1.00 92.06 93 ARG A C 1
ATOM 706 O O . ARG A 1 93 ? -7.191 2.702 -2.599 1.00 92.06 93 ARG A O 1
ATOM 713 N N . SER A 1 94 ? -5.924 0.883 -2.945 1.00 90.81 94 SER A N 1
ATOM 714 C CA . SER A 1 94 ? -6.476 0.103 -1.831 1.00 90.81 94 SER A CA 1
ATOM 715 C C . SER A 1 94 ? -6.205 0.758 -0.474 1.00 90.81 94 SER A C 1
ATOM 717 O O . SER A 1 94 ? -7.067 0.759 0.401 1.00 90.81 94 SER A O 1
ATOM 719 N N . LEU A 1 95 ? -5.022 1.352 -0.310 1.00 89.56 95 LEU A N 1
ATOM 720 C CA . LEU A 1 95 ? -4.650 2.132 0.865 1.00 89.56 95 LEU A CA 1
ATOM 721 C C . LEU A 1 95 ? -5.519 3.392 0.998 1.00 89.56 95 LEU A C 1
ATOM 723 O O . LEU A 1 95 ? -6.015 3.673 2.087 1.00 89.56 95 LEU A O 1
ATOM 727 N N . PHE A 1 96 ? -5.773 4.115 -0.096 1.00 90.00 96 PHE A N 1
ATOM 728 C CA . PHE A 1 96 ? -6.705 5.247 -0.086 1.00 90.00 96 PHE A CA 1
ATOM 729 C C . PHE A 1 96 ? -8.126 4.828 0.294 1.00 90.00 96 PHE A C 1
ATOM 731 O O . PHE A 1 96 ? -8.730 5.477 1.144 1.00 90.00 96 PHE A O 1
ATOM 738 N N . ASP A 1 97 ? -8.642 3.734 -0.269 1.00 88.38 97 ASP A N 1
ATOM 739 C CA . ASP A 1 97 ? -9.978 3.226 0.061 1.00 88.38 97 ASP A CA 1
ATOM 740 C C . ASP A 1 97 ? -10.093 2.852 1.549 1.00 88.38 97 ASP A C 1
ATOM 742 O O . ASP A 1 97 ? -11.084 3.189 2.209 1.00 88.38 97 ASP A O 1
ATOM 746 N N . LEU A 1 98 ? -9.057 2.214 2.107 1.00 85.06 98 LEU A N 1
ATOM 747 C CA . LEU A 1 98 ? -8.983 1.858 3.525 1.00 85.06 98 LEU A CA 1
ATOM 748 C C . LEU A 1 98 ? -9.051 3.106 4.418 1.00 85.06 98 LEU A C 1
ATOM 750 O O . LEU A 1 98 ? -9.816 3.149 5.387 1.00 85.06 98 LEU A O 1
ATOM 754 N N . PHE A 1 99 ? -8.264 4.132 4.091 1.00 81.44 99 PHE A N 1
ATOM 755 C CA . PHE A 1 99 ? -8.217 5.370 4.863 1.00 81.44 99 PHE A CA 1
ATOM 756 C C . PHE A 1 99 ? -9.493 6.195 4.694 1.00 81.44 99 PHE A C 1
ATOM 758 O O . PHE A 1 99 ? -10.028 6.675 5.690 1.00 81.44 99 PHE A O 1
ATOM 765 N N . ALA A 1 100 ? -10.048 6.297 3.486 1.00 80.44 100 ALA A N 1
ATOM 766 C CA . ALA A 1 100 ? -11.313 6.986 3.241 1.00 80.44 100 ALA A CA 1
ATOM 767 C C . ALA A 1 100 ? -12.479 6.338 4.008 1.00 80.44 100 ALA A C 1
ATOM 769 O O . ALA A 1 100 ? -13.318 7.045 4.569 1.00 80.44 100 ALA A O 1
ATOM 770 N N . THR A 1 101 ? -12.505 5.002 4.092 1.00 75.56 101 THR A N 1
ATOM 771 C CA . THR A 1 101 ? -13.517 4.252 4.856 1.00 75.56 101 THR A CA 1
ATOM 772 C C . THR A 1 101 ? -13.400 4.530 6.355 1.00 75.56 101 THR A C 1
ATOM 774 O O . THR A 1 101 ? -14.352 5.018 6.959 1.00 75.56 101 THR A O 1
ATOM 777 N N . ARG A 1 102 ? -12.204 4.351 6.941 1.00 68.31 102 ARG A N 1
ATOM 778 C CA . ARG A 1 102 ? -11.950 4.642 8.371 1.00 68.31 102 ARG A CA 1
ATOM 779 C C . ARG A 1 102 ? -12.329 6.062 8.773 1.00 68.31 102 ARG A C 1
ATOM 781 O O . ARG A 1 102 ? -12.702 6.337 9.912 1.00 68.31 102 ARG A O 1
ATOM 788 N N . SER A 1 103 ? -12.179 6.978 7.837 1.0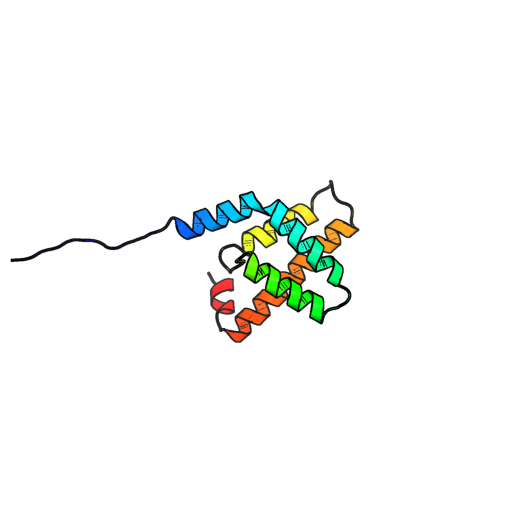0 59.09 103 SER A N 1
ATOM 789 C CA . SER A 1 103 ? -12.297 8.391 8.116 1.00 59.09 103 SER A CA 1
ATOM 790 C C . SER A 1 103 ? -13.721 8.925 7.892 1.00 59.09 103 SER A C 1
ATOM 792 O O . SER A 1 103 ? -14.096 9.925 8.503 1.00 59.09 103 SER A O 1
ATOM 794 N N . ARG A 1 104 ? -14.546 8.221 7.101 1.00 59.62 104 ARG A N 1
ATOM 795 C CA . ARG A 1 104 ? -16.013 8.369 7.099 1.00 59.62 104 ARG A CA 1
ATOM 796 C C . ARG A 1 104 ? -16.633 7.884 8.406 1.00 59.62 104 ARG A C 1
ATOM 798 O O . ARG A 1 104 ? -17.546 8.531 8.905 1.00 59.62 104 ARG A O 1
ATOM 805 N N . ASP A 1 105 ? -16.095 6.808 8.971 1.00 57.28 105 ASP A N 1
ATOM 806 C CA . ASP A 1 105 ? -16.594 6.231 10.223 1.00 57.28 105 ASP A CA 1
ATOM 807 C C . ASP A 1 105 ? -16.225 7.063 11.467 1.00 57.28 105 ASP A C 1
ATOM 809 O O . ASP A 1 105 ? -16.839 6.902 12.519 1.00 57.28 105 ASP A O 1
ATOM 813 N N . SER A 1 106 ? -15.245 7.970 11.365 1.00 52.91 106 SER A N 1
ATOM 814 C CA . SER A 1 106 ? -14.724 8.752 12.501 1.00 52.91 106 SER A CA 1
ATOM 815 C C . SER A 1 106 ? -14.848 10.275 12.362 1.00 52.91 106 SER A C 1
ATOM 817 O O . SER A 1 106 ? -14.449 10.991 13.274 1.00 52.91 106 SER A O 1
ATOM 819 N N . GLY A 1 107 ? -15.349 10.806 11.238 1.00 52.25 107 GLY A N 1
ATOM 820 C CA . GLY A 1 107 ? -15.331 12.251 10.941 1.00 52.25 107 GLY A CA 1
ATOM 821 C C . GLY A 1 107 ? -13.930 12.833 10.665 1.00 52.25 107 GLY A C 1
ATOM 822 O O . GLY A 1 107 ? -13.815 13.929 10.121 1.00 52.25 107 GLY A O 1
ATOM 823 N N . ALA A 1 108 ? -12.866 12.073 10.945 1.00 54.91 108 ALA A N 1
ATOM 824 C CA . ALA A 1 108 ? -11.468 12.492 10.879 1.00 54.91 108 ALA A CA 1
ATOM 825 C C . ALA A 1 108 ? -10.924 12.693 9.447 1.00 54.91 108 ALA A C 1
ATOM 827 O O . ALA A 1 108 ? -9.847 13.259 9.273 1.00 54.91 108 ALA A O 1
ATOM 828 N N . PHE A 1 109 ? -11.646 12.267 8.394 1.00 49.94 109 PHE A N 1
ATOM 829 C CA . PHE A 1 109 ? -11.143 12.383 7.003 1.00 49.94 109 PHE A CA 1
ATOM 830 C C . PHE A 1 109 ? -11.062 13.822 6.545 1.00 49.94 109 PHE A C 1
ATOM 832 O O . PHE A 1 109 ? -10.152 14.211 5.819 1.00 49.94 109 PHE A O 1
ATOM 839 N N . SER A 1 110 ? -12.079 14.586 6.938 1.00 47.50 110 SER A N 1
ATOM 840 C CA . SER A 1 110 ? -12.211 15.973 6.539 1.00 47.50 110 SER A CA 1
ATOM 841 C C . SER A 1 110 ? -11.147 16.827 7.222 1.00 47.50 110 SER A C 1
ATOM 843 O O . SER A 1 110 ? -10.730 17.814 6.640 1.00 47.50 110 SER A O 1
ATOM 845 N N . GLU A 1 111 ? -10.666 16.444 8.407 1.00 54.22 111 GLU A N 1
ATOM 846 C CA . GLU A 1 111 ? -9.488 17.067 9.022 1.00 54.22 111 GLU A CA 1
ATOM 847 C C . GLU A 1 111 ? -8.195 16.625 8.327 1.00 54.22 111 GLU A C 1
ATOM 849 O O . GLU A 1 111 ? -7.365 17.469 8.023 1.00 54.22 111 GLU A O 1
ATOM 854 N N . PHE A 1 112 ? -8.062 15.340 7.981 1.00 54.78 112 PHE A N 1
ATOM 855 C CA . PHE A 1 112 ? -6.884 14.791 7.296 1.00 54.78 112 PHE A CA 1
ATOM 856 C C . PHE A 1 112 ? -6.621 15.382 5.899 1.00 54.78 112 PHE A C 1
ATOM 858 O O . PHE A 1 112 ? -5.472 15.573 5.516 1.00 54.78 112 PHE A O 1
ATOM 865 N N . MET A 1 113 ? -7.670 15.652 5.119 1.00 55.31 113 MET A N 1
ATOM 866 C CA . MET A 1 113 ? -7.546 16.232 3.772 1.00 55.31 113 MET A CA 1
ATOM 867 C C . MET A 1 113 ? -7.380 17.759 3.776 1.00 55.31 113 MET A C 1
ATOM 869 O O . MET A 1 113 ? -6.977 18.317 2.758 1.00 55.31 113 MET A O 1
ATOM 873 N N . ASN A 1 114 ? -7.731 18.432 4.877 1.00 45.09 114 ASN A N 1
ATOM 874 C CA . ASN A 1 114 ? -7.727 19.897 4.983 1.00 45.09 114 ASN A CA 1
ATOM 875 C C . ASN A 1 114 ? -6.614 20.441 5.901 1.00 45.09 114 ASN A C 1
ATOM 877 O O . ASN A 1 114 ? -6.612 21.640 6.184 1.00 45.09 114 ASN A O 1
ATOM 881 N N . SER A 1 115 ? -5.701 19.584 6.372 1.00 45.00 115 SER A N 1
ATOM 882 C CA . SER A 1 115 ? -4.519 19.942 7.172 1.00 45.00 115 SER A CA 1
ATOM 883 C C . SER A 1 115 ? -3.258 20.074 6.331 1.00 45.00 115 SER A C 1
ATOM 885 O O . SER A 1 115 ? -3.018 19.144 5.528 1.00 45.00 115 SER A O 1
#

pLDDT: mean 74.38, std 16.82, range [40.62, 92.88]

Radius of gyration: 18.06 Å; chains: 1; bounding box: 31×47×63 Å

Foldseek 3Di:
DDDDPDDDDDPPPPLVVLLVVCVVCLVVLVVLLVVLCVCVVVPVSSLVSLVVSCVVSVPDLSNLVVNLVSLQVVLVDPPDDNVSSVSSVVSSVSSVVSVVVVCVVPVCVVVSVVD

Sequence (115 aa):
MTDSSMTPSEPRTSGALLAQGLIDNLPVIIDGLKEVYALRTKKQAFQAALQSRCAELQINSQNFSSLVQGLTELSKSDGSDEETKAMYREMIRSLFDLFATRSRDSGAFSEFMNS

Secondary structure (DSSP, 8-state):
-----------TTHHHHHHHHHHHTHHHHHHHHHHHHTTTTSHHHHHHHHHHHHHHTT--HHHHHHHHHHHHHHHH-TTS-HHHHHHHHHHHHHHHHHHHHHHHTTSTHHHHH--

Organism: Cyanobium gracile (strain ATCC 27147 / PCC 6307) (NCBI:txid292564)

=== Feature glossary ===
Legend for the data blocks above and below:

— What the protein is —

The amino-acid sequence is the protein's p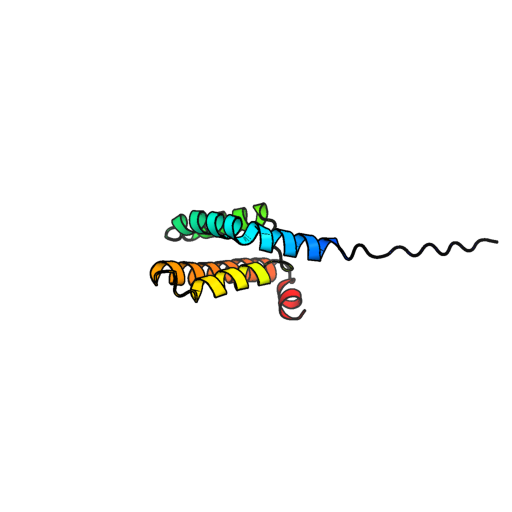rimary structure: the linear order of residues from the N-terminus to the C-terminus, written in one-letter code. Everything else here — the 3D coordinates, the secondary structure, the domain annotations — is ultimately a consequence of this string.

Functional annotations link the protein to curated databases. InterPro entries identify conserved domains and families by matching the sequence against member-database signatures (Pfam, PROSITE, CDD, …). Gene Ontology (GO) terms describe molecular function, biological process, and cellular component in a controlled vocabulary. CATH places the structure in a hierarchical fold classification (Class/Architecture/Topology/Homologous-superfamily). The organism is the source species.

— Where its atoms are —

Atomic coordinates in PDBx/mmCIF format — the same representation the Protein Data Bank distributes. Each line of the _atom_site loop places one backbone atom in Cartesian space (units: ångströms, origin: arbitrary).

The six renders are orthographic views along the three Cartesian axes in both directions. Representation (cartoon, sticks, or surface) and color scheme (sequence-rainbow or by-chain) vary across proteins so the training set covers all the common visualization conventions.

— Local backbone conformation —

Eight-state secondary structure (DSSP): H is the canonical α-helix, G the tighter 3₁₀-helix, I the wider π-helix; E/B are β-structure, T and S are turns and bends, and '-' is everything else. DSSP derives these from the pattern of main-chain N–H···O=C hydrogen bonds, not from the sequence.

Three-state secondary structure (P-SEA) collapses the eight DSSP classes into helix (a), strand (b), and coil (c). P-SEA assigns these from Cα geometry alone — distances and angles — without requiring backbone oxygens, so it works on any Cα trace.

φ (phi) and ψ (psi) are the two rotatable backbone dihedrals per residue: φ is the C(i-1)–N–Cα–C torsion, ψ is the N–Cα–C–N(i+1) torsion, both in degrees on (−180°, 180°]. α-helical residues cluster near (−60°, −45°); β-strand residues near (−120°, +130°). A Ramachandran plot is simply a scatter of (φ, ψ) for every residue.

— Global shape and packing —

The geometric summary reports three shape descriptors. Rg (radius of gyration) measures how spread out the Cα atoms are about their centre of mass; compact globular proteins have small Rg, elongated or unfolded ones large. Cα contacts (<8 Å, |i−j|>4) count long-range residue pairs in spatial proximity — high for tightly packed folds, near zero for rods or random coil. The bounding-box extents give the protein's footprint along x, y, z in Å.

SASA measures how much of the protein is reachable by solvent. It is computed by rolling a water-sized probe over the atomic surface and summing the exposed area (Å²). Per-residue SASA distinguishes core (buried, low SASA) from surface (exposed, high SASA) residues; total SASA is a whole-molecule size measure.

Plot images: a contact map (which residues are close in 3D, as an N×N binary image), a Ramachandran scatter (backbone torsion angles, revealing secondary-structure composition at a glance), and — for AlphaFold structures — a PAE heatmap (pairwise prediction confidence).

— Structural neighborhood —

A 3Di character summarizes, for each residue, the relative orientation of the Cα frame of its nearest spatial neighbor. Because it encodes fold topology rather than chemistry, 3Di alignments detect remote structural similarity that sequence alignment misses.

The Foldseek neighbor list gives the closest experimentally determined structures in the PDB, ranked by structural alignment. TM-score near 1 means near-identical fold; near 0.3 means only rough topology match. This is how one finds what a novel AlphaFold prediction most resembles in the solved-structure universe.

— Confidence and disorder —

For AlphaFold models, the B-factor field carries pLDDT — the model's own estimate of local accuracy on a 0–100 scale. Regions with pLDDT<50 should be treated as essentially unmodeled; they often correspond to intrinsically disordered segments.

Crystallographic B-factors measure how much each atom's electron density is smeared out, in Å². They rise in mobile loops and surface residues and fall in the buried interior. In AlphaFold models this column is repurposed to hold pLDDT instead.

Predicted Aligned Error (PAE) is an AlphaFold confidence matrix: entry (i, j) is the expected error in the position of residue j, in ångströms, when the prediction is superimposed on the true structure at residue i. Low PAE within a block of residues means that block is internally rigid and well-predicted; high PAE between two blocks means their relative placement is uncertain even if each block individually is confident.